Protein AF-A0A535I9U9-F1 (afdb_monomer_lite)

Structure (mmCIF, N/CA/C/O backbone):
data_AF-A0A535I9U9-F1
#
_entry.id   AF-A0A535I9U9-F1
#
loop_
_atom_site.group_PDB
_atom_site.id
_atom_site.type_symbol
_atom_site.label_atom_id
_atom_site.label_alt_id
_atom_site.label_comp_id
_atom_site.label_asym_id
_atom_site.label_entity_id
_atom_site.label_seq_id
_atom_site.pdbx_PDB_ins_code
_atom_site.Cartn_x
_atom_site.Cartn_y
_atom_site.Cartn_z
_atom_site.occupancy
_atom_site.B_iso_or_equiv
_atom_site.auth_seq_id
_atom_site.auth_comp_id
_atom_site.auth_asym_id
_atom_site.auth_atom_id
_atom_site.pdbx_PDB_model_num
ATOM 1 N N . MET A 1 1 ? 25.410 53.234 -1.508 1.00 37.56 1 MET A N 1
ATOM 2 C CA . MET A 1 1 ? 26.407 53.702 -0.527 1.00 37.56 1 MET A CA 1
ATOM 3 C C . MET A 1 1 ? 27.395 52.570 -0.291 1.00 37.56 1 MET A C 1
ATOM 5 O O . MET A 1 1 ? 27.003 51.613 0.348 1.00 37.56 1 MET A O 1
ATOM 9 N N . ARG A 1 2 ? 28.617 52.726 -0.838 1.00 40.81 2 ARG A N 1
ATOM 10 C CA . ARG A 1 2 ? 29.873 51.985 -0.564 1.00 40.81 2 ARG A CA 1
ATOM 11 C C . ARG A 1 2 ? 29.897 50.472 -0.873 1.00 40.81 2 ARG A C 1
ATOM 13 O O . ARG A 1 2 ? 28.958 49.775 -0.552 1.00 40.81 2 ARG A O 1
ATOM 20 N N . LEU A 1 3 ? 30.957 49.851 -1.380 1.00 39.25 3 LEU A N 1
ATOM 21 C CA . LEU A 1 3 ? 32.179 50.213 -2.112 1.00 39.25 3 LEU A CA 1
ATOM 22 C C . LEU A 1 3 ? 32.904 48.851 -2.291 1.00 39.25 3 LEU A C 1
ATOM 24 O O . LEU A 1 3 ? 33.039 48.147 -1.301 1.00 39.25 3 LEU A O 1
ATOM 28 N N . ILE A 1 4 ? 33.352 48.516 -3.508 1.00 51.81 4 ILE A N 1
ATOM 29 C CA . ILE A 1 4 ? 34.626 47.826 -3.836 1.00 51.81 4 ILE A CA 1
ATOM 30 C C . ILE A 1 4 ? 34.965 46.488 -3.132 1.00 51.81 4 ILE A C 1
ATOM 32 O O . ILE A 1 4 ? 35.222 46.454 -1.937 1.00 51.81 4 ILE A O 1
ATOM 36 N N . SER A 1 5 ? 35.177 45.425 -3.923 1.00 46.06 5 SER A N 1
ATOM 37 C CA . SER A 1 5 ? 36.524 44.824 -4.042 1.00 46.06 5 SER A CA 1
ATOM 38 C C . SER A 1 5 ? 36.605 43.764 -5.144 1.00 46.06 5 SER A C 1
ATOM 40 O O . SER A 1 5 ? 36.076 42.663 -5.016 1.00 46.06 5 SER A O 1
ATOM 42 N N . LEU A 1 6 ? 37.316 44.114 -6.222 1.00 52.06 6 LEU A N 1
ATOM 43 C CA . LEU A 1 6 ? 38.012 43.164 -7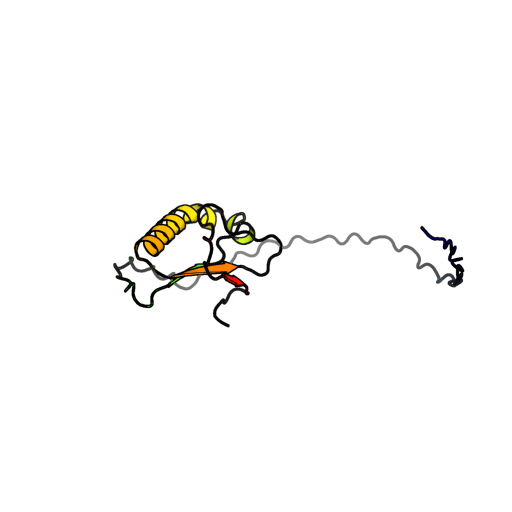.086 1.00 52.06 6 LEU A CA 1
ATOM 44 C C . LEU A 1 6 ? 39.109 42.485 -6.259 1.00 52.06 6 LEU A C 1
ATOM 46 O O . LEU A 1 6 ? 39.961 43.185 -5.721 1.00 52.06 6 LEU A O 1
ATOM 50 N N . LEU A 1 7 ? 39.185 41.157 -6.278 1.00 47.91 7 LEU A N 1
ATOM 51 C CA . LEU A 1 7 ? 40.469 40.472 -6.155 1.00 47.91 7 LEU A CA 1
ATOM 52 C C . LEU A 1 7 ? 40.501 39.276 -7.105 1.00 47.91 7 LEU A C 1
ATOM 54 O O . LEU A 1 7 ? 39.813 38.275 -6.925 1.00 47.91 7 LEU A O 1
ATOM 58 N N . ALA A 1 8 ? 41.309 39.442 -8.148 1.00 49.66 8 ALA A N 1
ATOM 59 C CA . ALA A 1 8 ? 41.733 38.402 -9.061 1.00 49.66 8 ALA A CA 1
ATOM 60 C C . ALA A 1 8 ? 42.596 37.387 -8.297 1.00 49.66 8 ALA A C 1
ATOM 62 O O . ALA A 1 8 ? 43.654 37.736 -7.776 1.00 49.66 8 ALA A O 1
ATOM 63 N N . ALA A 1 9 ? 42.145 36.136 -8.231 1.00 49.19 9 ALA A N 1
ATOM 64 C CA . ALA A 1 9 ? 42.945 35.036 -7.712 1.00 49.19 9 ALA A CA 1
ATOM 65 C C . ALA A 1 9 ? 43.671 34.358 -8.881 1.00 49.19 9 ALA A C 1
ATOM 67 O O . ALA A 1 9 ? 43.090 33.624 -9.678 1.00 49.19 9 ALA A O 1
ATOM 68 N N . LEU A 1 10 ? 44.956 34.680 -8.976 1.00 48.97 10 LEU A N 1
ATOM 69 C CA . LEU A 1 10 ? 45.965 34.089 -9.841 1.00 48.97 10 LEU A CA 1
ATOM 70 C C . LEU A 1 10 ? 46.130 32.598 -9.481 1.00 48.97 10 LEU A C 1
ATOM 72 O O . LEU A 1 10 ? 46.646 32.273 -8.413 1.00 48.97 10 LEU A O 1
ATOM 76 N N . VAL A 1 11 ? 45.678 31.685 -10.343 1.00 46.94 11 VAL A N 1
ATOM 77 C CA . VAL A 1 11 ? 45.875 30.237 -10.157 1.00 46.94 11 VAL A CA 1
ATOM 78 C C . VAL A 1 11 ? 47.243 29.850 -10.721 1.00 46.94 11 VAL A C 1
ATOM 80 O O . VAL A 1 11 ? 47.457 29.884 -11.931 1.00 46.94 11 VAL A O 1
ATOM 83 N N . LEU A 1 12 ? 48.175 29.491 -9.832 1.00 44.53 12 LEU A N 1
ATOM 84 C CA . LEU A 1 12 ? 49.436 28.841 -10.190 1.00 44.53 12 LEU A CA 1
ATOM 85 C C . LEU A 1 12 ? 49.152 27.413 -10.680 1.00 44.53 12 LEU A C 1
ATOM 87 O O . LEU A 1 12 ? 48.711 26.552 -9.922 1.00 44.53 12 LEU A O 1
ATOM 91 N N . ILE A 1 13 ? 49.450 27.165 -11.950 1.00 46.28 13 ILE A N 1
ATOM 92 C CA . ILE A 1 13 ? 49.515 25.834 -12.557 1.00 46.28 13 ILE A CA 1
ATOM 93 C C . ILE A 1 13 ? 50.834 25.169 -12.144 1.00 46.28 13 ILE A C 1
ATOM 95 O O . ILE A 1 13 ? 51.907 25.552 -12.604 1.00 46.28 13 ILE A O 1
ATOM 99 N N . ALA A 1 14 ? 50.748 24.182 -11.251 1.00 50.22 14 ALA A N 1
ATOM 100 C CA . ALA A 1 14 ? 51.850 23.294 -10.903 1.00 50.22 14 ALA A CA 1
ATOM 101 C C . ALA A 1 14 ? 51.913 22.141 -11.918 1.00 50.22 14 ALA A C 1
ATOM 103 O O . ALA A 1 14 ? 51.086 21.229 -11.906 1.00 50.22 14 ALA A O 1
ATOM 104 N N . SER A 1 15 ? 52.888 22.200 -12.821 1.00 41.81 15 SER A N 1
ATOM 105 C CA . SER A 1 15 ? 53.163 21.164 -13.817 1.00 41.81 15 SER A CA 1
ATOM 106 C C . SER A 1 15 ? 53.911 19.995 -13.168 1.00 41.81 15 SER A C 1
ATOM 108 O O . SER A 1 15 ? 55.128 20.049 -13.004 1.00 41.81 15 SER A O 1
ATOM 110 N N . CYS A 1 16 ? 53.212 18.920 -12.802 1.00 38.88 16 CYS A N 1
ATOM 111 C CA . CYS A 1 16 ? 53.856 17.646 -12.479 1.00 38.88 16 CYS A CA 1
ATOM 112 C C . CYS A 1 16 ? 54.209 16.920 -13.783 1.00 38.88 16 CYS A C 1
ATOM 114 O O . CYS A 1 16 ? 53.339 16.390 -14.473 1.00 38.88 16 CYS A O 1
ATOM 116 N N . THR A 1 17 ? 55.493 16.896 -14.128 1.00 46.59 17 THR A N 1
ATOM 117 C CA . THR A 1 17 ? 56.034 16.060 -15.202 1.00 46.59 17 THR A CA 1
ATOM 118 C C . THR A 1 17 ? 55.991 14.596 -14.775 1.00 46.59 17 THR A C 1
ATOM 120 O O . THR A 1 17 ? 56.816 14.156 -13.975 1.00 46.59 17 THR A O 1
ATOM 123 N N . ALA A 1 18 ? 55.018 13.850 -15.294 1.00 50.94 18 ALA A N 1
ATOM 124 C CA . ALA A 1 18 ? 54.969 12.400 -15.185 1.00 50.94 18 ALA A CA 1
ATOM 125 C C . ALA A 1 18 ? 55.883 11.759 -16.243 1.00 50.94 18 ALA A C 1
ATOM 127 O O . ALA A 1 18 ? 55.790 12.042 -17.437 1.00 50.94 18 ALA A O 1
ATOM 128 N N . THR A 1 19 ? 56.777 10.901 -15.771 1.00 62.34 19 THR A N 1
ATOM 129 C CA . THR A 1 19 ? 57.684 10.038 -16.531 1.00 62.34 19 THR A CA 1
ATOM 130 C C . THR A 1 19 ? 56.895 9.082 -17.442 1.00 62.34 19 THR A C 1
ATOM 132 O O . THR A 1 19 ? 55.923 8.487 -16.971 1.00 62.34 19 THR A O 1
ATOM 135 N N . PRO A 1 20 ? 57.280 8.864 -18.714 1.00 51.56 20 PRO A N 1
ATOM 136 C CA . PRO A 1 20 ? 56.608 7.883 -19.560 1.00 51.56 20 PRO A CA 1
ATOM 137 C C . PRO A 1 20 ? 56.956 6.455 -19.113 1.00 51.56 20 PRO A C 1
ATOM 139 O O . PRO A 1 20 ? 58.099 6.012 -19.218 1.00 51.56 20 PRO A O 1
ATOM 142 N N . ALA A 1 21 ? 55.955 5.735 -18.606 1.00 46.56 21 ALA A N 1
ATOM 143 C CA . ALA A 1 21 ? 56.019 4.295 -18.389 1.00 46.56 21 ALA A CA 1
ATOM 144 C C . ALA A 1 21 ? 55.947 3.555 -19.736 1.00 46.56 21 ALA A C 1
ATOM 146 O O . ALA A 1 21 ? 55.184 3.922 -20.631 1.00 46.56 21 ALA A O 1
ATOM 147 N N . ALA A 1 22 ? 56.771 2.517 -19.867 1.00 49.34 22 ALA A N 1
ATOM 148 C CA . ALA A 1 22 ? 56.898 1.677 -21.049 1.00 49.34 22 ALA A CA 1
ATOM 149 C C . ALA A 1 22 ? 55.547 1.106 -21.521 1.00 49.34 22 ALA A C 1
ATOM 151 O O . ALA A 1 22 ? 54.768 0.573 -20.732 1.00 49.34 22 ALA A O 1
ATOM 152 N N . SER A 1 23 ? 55.293 1.198 -22.828 1.00 47.28 23 SER A N 1
ATOM 153 C CA . SER A 1 23 ? 54.133 0.588 -23.483 1.00 47.28 23 SER A CA 1
ATOM 154 C C . SER A 1 23 ? 54.289 -0.937 -23.554 1.00 47.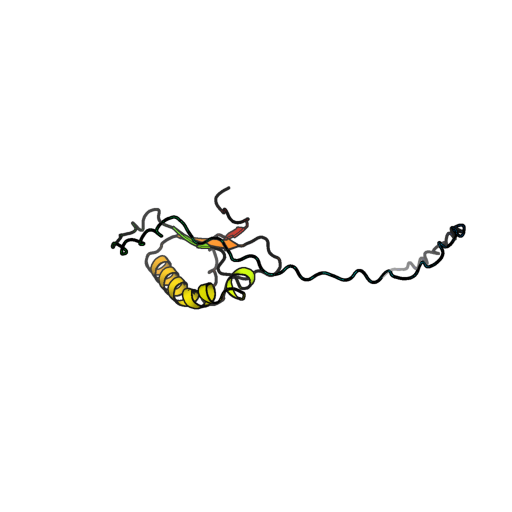28 23 SER A C 1
ATOM 156 O O . SER A 1 23 ? 55.294 -1.404 -24.094 1.00 47.28 23 SER A O 1
ATOM 158 N N . PRO A 1 24 ? 53.320 -1.740 -23.081 1.00 51.78 24 PRO A N 1
ATOM 159 C CA . PRO A 1 24 ? 53.270 -3.149 -23.430 1.00 51.78 24 PRO A CA 1
ATOM 160 C C . PRO A 1 24 ? 52.771 -3.318 -24.873 1.00 51.78 24 PRO A C 1
ATOM 162 O O . PRO A 1 24 ? 51.803 -2.697 -25.309 1.00 51.78 24 PRO A O 1
ATOM 165 N N . SER A 1 25 ? 53.480 -4.173 -25.604 1.00 59.31 25 SER A N 1
ATOM 166 C CA . SER A 1 25 ? 53.209 -4.594 -26.978 1.00 59.31 25 SER A CA 1
ATOM 167 C C . SER A 1 25 ? 51.792 -5.185 -27.126 1.00 59.31 25 SER A C 1
ATOM 169 O O . SER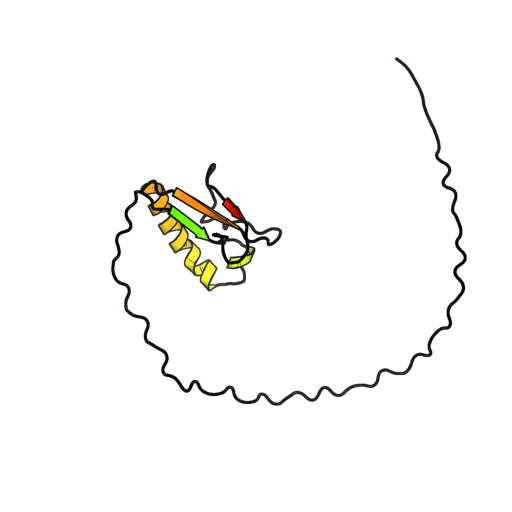 A 1 25 ? 51.394 -5.991 -26.278 1.00 59.31 25 SER A O 1
ATOM 171 N N . PRO A 1 26 ? 51.016 -4.846 -28.174 1.00 51.91 26 PRO A N 1
ATOM 172 C CA . PRO A 1 26 ? 49.694 -5.424 -28.384 1.00 51.91 26 PRO A CA 1
ATOM 173 C C . PRO A 1 26 ? 49.829 -6.877 -28.860 1.00 51.91 26 PRO A C 1
ATOM 175 O O . PRO A 1 26 ? 50.124 -7.148 -30.022 1.00 51.91 26 PRO A O 1
ATOM 178 N N . SER A 1 27 ? 49.606 -7.830 -27.952 1.00 56.59 27 SER A N 1
ATOM 179 C CA . SER A 1 27 ? 49.342 -9.221 -28.332 1.00 56.59 27 SER A CA 1
ATOM 180 C C . SER A 1 27 ? 47.929 -9.325 -28.904 1.00 56.59 27 SER A C 1
ATOM 182 O O . SER A 1 27 ? 46.975 -8.808 -28.325 1.00 56.59 27 SER A O 1
ATOM 184 N N . ALA A 1 28 ? 47.816 -9.969 -30.064 1.00 63.75 28 ALA A N 1
ATOM 185 C CA . ALA A 1 28 ? 46.570 -10.178 -30.792 1.00 63.75 28 ALA A CA 1
ATOM 186 C C . ALA A 1 28 ? 45.480 -10.832 -29.914 1.00 63.75 28 ALA A C 1
ATOM 188 O O . ALA A 1 28 ? 45.800 -11.683 -29.078 1.00 63.75 28 ALA A O 1
ATOM 189 N N . PRO A 1 29 ? 44.191 -10.498 -30.105 1.00 52.97 29 PRO A N 1
ATOM 190 C CA . PRO A 1 29 ? 43.113 -11.169 -29.395 1.00 52.97 29 PRO A CA 1
ATOM 191 C C . PRO A 1 29 ? 43.010 -12.623 -29.869 1.00 52.97 29 PRO A C 1
ATOM 193 O O . PRO A 1 29 ? 42.628 -12.906 -31.006 1.00 52.97 29 PRO A O 1
ATOM 196 N N . ALA A 1 30 ? 43.341 -13.562 -28.983 1.00 57.62 30 ALA A N 1
ATOM 197 C CA . ALA A 1 30 ? 42.981 -14.958 -29.161 1.00 57.62 30 ALA A CA 1
ATOM 198 C C . ALA A 1 30 ? 41.448 -15.059 -29.153 1.00 57.62 30 ALA A C 1
ATOM 200 O O . ALA A 1 30 ? 40.792 -14.756 -28.157 1.00 57.62 30 ALA A O 1
ATOM 201 N N . THR A 1 31 ? 40.874 -15.460 -30.286 1.00 50.97 31 THR A N 1
ATOM 202 C CA . THR A 1 31 ? 39.448 -15.776 -30.393 1.00 50.97 31 THR A CA 1
ATOM 203 C C . THR A 1 31 ? 39.198 -17.053 -29.598 1.00 50.97 31 THR A C 1
ATOM 205 O O . THR A 1 31 ? 39.493 -18.151 -30.062 1.00 50.97 31 THR A O 1
ATOM 208 N N . VAL A 1 32 ? 38.698 -16.915 -28.372 1.00 55.12 32 VAL A N 1
ATOM 209 C CA . VAL A 1 32 ? 38.230 -18.055 -27.583 1.00 55.12 32 VAL A CA 1
ATOM 210 C C . VAL A 1 32 ? 36.877 -18.472 -28.149 1.00 55.12 32 VAL A C 1
ATOM 212 O O . VAL A 1 32 ? 35.894 -17.741 -28.041 1.00 55.12 32 VAL A O 1
ATOM 215 N N . ALA A 1 33 ? 36.832 -19.643 -28.780 1.00 59.31 33 ALA A N 1
ATOM 216 C CA . ALA A 1 33 ? 35.587 -20.277 -29.183 1.00 59.31 33 ALA A CA 1
ATOM 217 C C . ALA A 1 33 ? 34.771 -20.612 -27.925 1.00 59.31 33 ALA A C 1
ATOM 219 O O . ALA A 1 33 ? 35.116 -21.513 -27.159 1.00 59.31 33 ALA A O 1
ATOM 220 N N . ILE A 1 34 ? 33.690 -19.866 -27.697 1.00 57.31 34 ILE A N 1
ATOM 221 C CA . ILE A 1 34 ? 32.711 -20.171 -26.655 1.00 57.31 34 ILE A CA 1
ATOM 222 C C . ILE A 1 34 ? 31.958 -21.417 -27.123 1.00 57.31 34 ILE A C 1
ATOM 224 O O . ILE A 1 34 ? 31.101 -21.350 -28.000 1.00 57.31 34 ILE A O 1
ATOM 228 N N . SER A 1 35 ? 32.311 -22.571 -26.559 1.00 62.66 35 SER A N 1
ATOM 229 C CA . SER A 1 35 ? 31.517 -23.788 -26.712 1.00 62.66 35 SER A CA 1
ATOM 230 C C . SER A 1 35 ? 30.190 -23.559 -25.997 1.00 62.66 35 SER A C 1
ATOM 232 O O . SER A 1 35 ? 30.161 -23.424 -24.776 1.00 62.66 35 SER A O 1
ATOM 234 N N . THR A 1 36 ? 29.095 -23.454 -26.748 1.00 56.44 36 THR A N 1
ATOM 235 C CA . THR A 1 36 ? 27.745 -23.384 -26.182 1.00 56.44 36 THR A CA 1
ATOM 236 C C . THR A 1 36 ? 27.472 -24.682 -25.419 1.00 56.44 36 THR A C 1
ATOM 238 O O . THR A 1 36 ? 27.448 -25.738 -26.058 1.00 56.44 36 THR A O 1
ATOM 241 N N . PRO A 1 37 ? 27.286 -24.659 -24.086 1.00 68.00 37 PRO A N 1
ATOM 242 C CA . PRO A 1 37 ? 26.913 -25.861 -23.361 1.00 68.00 37 PRO A CA 1
ATOM 243 C C . PRO A 1 37 ? 25.521 -26.298 -23.821 1.00 68.00 37 PRO A C 1
ATOM 245 O O . PRO A 1 37 ? 24.569 -25.516 -23.809 1.00 68.00 37 PRO A O 1
ATOM 248 N N . THR A 1 38 ? 25.411 -27.554 -24.239 1.00 68.00 38 THR A N 1
ATOM 249 C CA . THR A 1 38 ? 24.135 -28.220 -24.498 1.00 68.00 38 THR A CA 1
ATOM 250 C C . THR A 1 38 ? 23.271 -28.121 -23.233 1.00 68.00 38 THR A C 1
ATOM 252 O O . THR A 1 38 ? 23.768 -28.462 -22.154 1.00 68.00 38 THR A O 1
ATOM 255 N N . PRO A 1 39 ? 22.011 -27.652 -23.303 1.00 67.88 39 PRO A N 1
ATOM 256 C CA . PRO A 1 39 ? 21.161 -27.560 -22.123 1.00 67.88 39 PRO A CA 1
ATOM 257 C C . PRO A 1 39 ? 20.932 -28.962 -21.548 1.00 67.88 39 PRO A C 1
ATOM 259 O O . PRO A 1 39 ? 20.308 -29.814 -22.179 1.00 67.88 39 PRO A O 1
ATOM 262 N N . SER A 1 40 ? 21.471 -29.204 -20.351 1.00 77.56 40 SER A N 1
ATOM 263 C CA . SER A 1 40 ? 21.179 -30.408 -19.575 1.00 77.56 40 SER A CA 1
ATOM 264 C C . SER A 1 40 ? 19.705 -30.364 -19.149 1.00 77.56 40 SER A C 1
ATOM 266 O O . SER A 1 40 ? 19.270 -29.326 -18.637 1.00 77.56 40 SER A O 1
ATOM 268 N N . PRO A 1 41 ? 18.913 -31.429 -19.372 1.00 75.00 41 PRO A N 1
ATOM 269 C CA . PRO A 1 41 ? 17.509 -31.444 -18.990 1.00 75.00 41 PRO A CA 1
ATOM 270 C C . PRO A 1 41 ? 17.373 -31.222 -17.482 1.00 75.00 41 PRO A C 1
ATOM 272 O O . PRO A 1 41 ? 18.049 -31.863 -16.676 1.00 75.00 41 PRO A O 1
ATOM 275 N N . ALA A 1 42 ? 16.498 -30.288 -17.104 1.00 76.25 42 ALA A N 1
ATOM 276 C CA . ALA A 1 42 ? 16.203 -30.019 -15.706 1.00 76.25 42 ALA A CA 1
ATOM 277 C C . ALA A 1 42 ? 15.678 -31.302 -15.027 1.00 76.25 42 ALA A C 1
ATOM 279 O O . ALA A 1 42 ? 14.845 -32.001 -15.615 1.00 76.25 42 ALA A O 1
ATOM 280 N N . PRO A 1 43 ? 16.144 -31.635 -13.809 1.00 77.00 43 PRO A N 1
ATOM 281 C CA . PRO A 1 43 ? 15.641 -32.791 -13.081 1.00 77.00 43 PRO A CA 1
ATOM 282 C C . PRO A 1 43 ? 14.132 -32.647 -12.848 1.00 77.00 43 PRO A C 1
ATOM 284 O O . PRO A 1 43 ? 13.653 -31.591 -12.435 1.00 77.00 43 PRO A O 1
ATOM 287 N N . SER A 1 44 ? 13.382 -33.718 -13.118 1.00 76.12 44 SER A N 1
ATOM 288 C CA . SER A 1 44 ? 11.955 -33.780 -12.785 1.00 76.12 44 SER A CA 1
ATOM 289 C C . SER A 1 44 ? 11.755 -33.711 -11.273 1.00 76.12 44 SER A C 1
ATOM 291 O O . SER A 1 44 ? 12.524 -34.290 -10.508 1.00 76.12 44 SER A O 1
ATOM 293 N N . ALA A 1 45 ? 10.706 -33.010 -10.839 1.00 77.00 45 ALA A N 1
ATOM 294 C CA . ALA A 1 45 ? 10.337 -32.935 -9.433 1.00 77.00 45 ALA A CA 1
ATOM 295 C C . ALA A 1 45 ? 9.938 -34.328 -8.909 1.00 77.00 45 ALA A C 1
ATOM 297 O O . ALA A 1 45 ? 8.973 -34.921 -9.382 1.00 77.00 45 ALA A O 1
ATOM 298 N N . THR A 1 46 ? 10.674 -34.841 -7.920 1.00 81.06 46 THR A N 1
ATOM 299 C CA . THR A 1 46 ? 10.445 -36.166 -7.304 1.00 81.06 46 THR A CA 1
ATOM 300 C C . THR A 1 46 ? 9.372 -36.146 -6.203 1.00 81.06 46 THR A C 1
ATOM 302 O O . THR A 1 46 ? 8.979 -37.196 -5.706 1.00 81.06 46 THR A O 1
ATOM 305 N N . SER A 1 47 ? 8.881 -34.967 -5.804 1.00 82.50 47 SER A N 1
ATOM 306 C CA . SER A 1 47 ? 7.898 -34.813 -4.722 1.00 82.50 47 SER A CA 1
ATOM 307 C C . SER A 1 47 ? 6.575 -34.255 -5.258 1.00 82.50 47 SER A C 1
ATOM 309 O O . SER A 1 47 ? 6.612 -33.312 -6.056 1.00 82.50 47 SER A O 1
ATOM 311 N N . PRO A 1 48 ? 5.408 -34.794 -4.849 1.00 86.31 48 PRO A N 1
ATOM 312 C CA . PRO A 1 48 ? 4.122 -34.249 -5.265 1.00 86.31 48 PRO A CA 1
ATOM 313 C C . PRO A 1 48 ? 3.966 -32.808 -4.763 1.00 86.31 48 PRO A C 1
ATOM 315 O O . PRO A 1 48 ? 4.238 -32.511 -3.600 1.00 86.31 48 PRO A O 1
ATOM 318 N N . ILE A 1 49 ? 3.510 -31.910 -5.640 1.00 87.06 49 ILE A N 1
ATOM 319 C CA . ILE A 1 49 ? 3.195 -30.526 -5.268 1.00 87.06 49 ILE A CA 1
ATOM 320 C C . ILE A 1 49 ? 1.938 -30.553 -4.384 1.00 87.06 49 ILE A C 1
ATOM 322 O O . ILE A 1 49 ? 0.895 -31.029 -4.842 1.00 87.06 49 ILE A O 1
ATOM 326 N N . PRO A 1 50 ? 1.993 -30.056 -3.136 1.00 87.88 50 PRO A N 1
ATOM 327 C CA . PRO A 1 50 ? 0.818 -29.997 -2.277 1.00 87.88 50 PRO A CA 1
ATOM 328 C C . PRO A 1 50 ? -0.277 -29.122 -2.896 1.00 87.88 50 PRO A C 1
ATOM 330 O O . PRO A 1 50 ? -0.001 -28.068 -3.469 1.00 87.88 50 PRO A O 1
ATOM 333 N N . THR A 1 51 ? -1.536 -29.537 -2.757 1.00 92.69 51 THR A N 1
ATOM 334 C CA . THR A 1 51 ? -2.674 -28.711 -3.183 1.00 92.69 51 THR A CA 1
ATOM 335 C C . THR A 1 51 ? -2.892 -27.580 -2.180 1.00 92.69 51 THR A C 1
ATOM 337 O O . THR A 1 51 ? -2.933 -27.822 -0.974 1.00 92.69 51 THR A O 1
ATOM 340 N N . ILE A 1 52 ? -3.045 -26.346 -2.669 1.00 91.50 52 ILE A N 1
ATOM 341 C CA . ILE A 1 52 ? -3.392 -25.196 -1.825 1.00 91.50 52 ILE A CA 1
ATOM 342 C C . ILE A 1 52 ? -4.844 -25.372 -1.345 1.00 91.50 52 ILE A C 1
ATOM 344 O O . ILE A 1 52 ? -5.729 -25.529 -2.190 1.00 91.50 52 ILE A O 1
ATOM 348 N N . PRO A 1 53 ? -5.119 -25.349 -0.027 1.00 93.00 53 PRO A N 1
ATOM 349 C CA . PRO A 1 53 ? -6.482 -25.437 0.488 1.00 93.00 53 PRO A CA 1
ATOM 350 C C . PRO A 1 53 ? -7.374 -24.304 -0.029 1.00 93.00 53 PRO A C 1
ATOM 352 O O . PRO A 1 53 ? -6.906 -23.195 -0.296 1.00 93.00 53 PRO A O 1
ATOM 355 N N . ALA A 1 54 ? -8.679 -24.562 -0.124 1.00 94.62 54 ALA A N 1
ATOM 356 C CA . ALA A 1 54 ? -9.641 -23.515 -0.445 1.00 94.62 54 ALA A CA 1
ATOM 357 C C . ALA A 1 54 ? -9.621 -22.409 0.635 1.00 94.62 54 ALA A C 1
ATOM 359 O O . ALA A 1 54 ? -9.507 -22.727 1.823 1.00 94.62 54 ALA A O 1
ATOM 360 N N . PRO A 1 55 ? -9.752 -21.121 0.261 1.00 91.50 55 PRO A N 1
ATOM 361 C CA . PRO A 1 55 ? -9.855 -20.037 1.232 1.00 91.50 55 PRO A CA 1
ATOM 362 C C . PRO A 1 55 ? -11.062 -20.227 2.156 1.00 91.50 55 PRO A C 1
ATOM 364 O O . PRO A 1 55 ? -12.161 -20.528 1.693 1.00 91.50 55 PRO A O 1
ATOM 367 N N . VAL A 1 56 ? -10.867 -19.989 3.451 1.00 94.75 56 VAL A N 1
ATOM 368 C CA . VAL A 1 56 ? -11.951 -19.909 4.439 1.00 94.75 56 VAL A CA 1
ATOM 369 C C . VAL A 1 56 ? -12.265 -18.450 4.746 1.00 94.75 56 VAL A C 1
ATOM 371 O O . VAL A 1 56 ? -11.385 -17.590 4.691 1.00 94.75 56 VAL A O 1
ATOM 374 N N . ALA A 1 57 ? -13.525 -18.158 5.058 1.00 93.38 57 ALA A N 1
ATOM 375 C CA . ALA A 1 57 ? -13.911 -16.822 5.489 1.00 93.38 57 ALA A CA 1
ATOM 376 C C . ALA A 1 57 ? -13.282 -16.511 6.857 1.00 93.38 57 ALA A C 1
ATOM 378 O O . ALA A 1 57 ? -13.354 -17.325 7.776 1.00 93.38 57 ALA A O 1
ATOM 379 N N . VAL A 1 58 ? -12.679 -15.328 6.981 1.00 92.19 58 VAL A N 1
ATOM 380 C CA . VAL A 1 58 ? -12.088 -14.821 8.225 1.00 92.19 58 VAL A CA 1
ATOM 381 C C . VAL A 1 58 ? -12.586 -13.402 8.452 1.00 92.19 58 VAL A C 1
ATOM 383 O O . VAL A 1 58 ? -12.633 -12.597 7.520 1.00 92.19 58 VAL A O 1
ATOM 386 N N . GLU A 1 59 ? -12.938 -13.100 9.697 1.00 92.62 59 GLU A N 1
ATOM 387 C CA . GLU A 1 59 ? -13.288 -11.755 10.135 1.00 92.62 59 GLU A CA 1
ATOM 388 C C . GLU A 1 59 ? -12.083 -11.099 10.814 1.00 92.62 59 GLU A C 1
ATOM 390 O O . GLU A 1 59 ? -11.417 -11.706 11.653 1.00 92.62 59 GLU A O 1
ATOM 395 N N . VAL A 1 60 ? -11.781 -9.857 10.431 1.00 92.12 60 VAL A N 1
ATOM 396 C CA . VAL A 1 60 ? -10.677 -9.084 11.008 1.00 92.12 60 VAL A CA 1
ATOM 397 C C . VAL A 1 60 ? -11.265 -8.066 11.987 1.00 92.12 60 VAL A C 1
ATOM 399 O O . VAL A 1 60 ? -11.996 -7.176 11.545 1.00 92.12 60 VAL A O 1
ATOM 402 N N . PRO A 1 61 ? -10.962 -8.146 13.298 1.00 93.81 61 PRO A N 1
ATOM 403 C CA . PRO A 1 61 ? -11.431 -7.150 14.249 1.00 93.81 61 PRO A CA 1
ATOM 404 C C . PRO A 1 61 ? -10.779 -5.803 13.939 1.00 93.81 61 PRO A C 1
ATOM 406 O O . PRO A 1 61 ? -9.559 -5.680 13.916 1.00 93.81 61 PRO A O 1
ATOM 409 N N . VAL A 1 62 ? -11.593 -4.769 13.728 1.00 94.56 62 VAL A N 1
ATOM 410 C CA . VAL A 1 62 ? -11.104 -3.421 13.389 1.00 94.56 62 VAL A CA 1
ATOM 411 C C . VAL A 1 62 ? -10.200 -2.857 14.490 1.00 94.56 62 VAL A C 1
ATOM 413 O O . VAL A 1 62 ? -9.183 -2.223 14.211 1.00 94.56 62 VAL A O 1
ATOM 416 N N . LYS A 1 63 ? -10.549 -3.099 15.760 1.00 94.62 63 LYS A N 1
ATOM 417 C CA . LYS A 1 63 ? -9.771 -2.621 16.906 1.00 94.62 63 LYS A CA 1
ATOM 418 C C . LYS A 1 63 ? -8.415 -3.327 16.946 1.00 94.62 63 LYS A C 1
ATOM 420 O O . LYS A 1 63 ? -8.345 -4.516 17.232 1.00 94.62 63 LYS A O 1
ATOM 425 N N . GLY A 1 64 ? -7.350 -2.563 16.721 1.00 93.25 64 GLY A N 1
ATOM 426 C CA . GLY A 1 64 ? -5.978 -3.074 16.701 1.00 93.25 64 GLY A CA 1
ATOM 427 C C . GLY A 1 64 ? -5.533 -3.627 15.345 1.00 93.25 64 GLY A C 1
ATOM 428 O O . GLY A 1 64 ? -4.387 -4.049 15.227 1.00 93.25 64 GLY A O 1
ATOM 429 N N . ALA A 1 65 ? -6.390 -3.594 14.320 1.00 96.50 65 ALA A N 1
ATOM 430 C CA . ALA A 1 65 ? -5.978 -3.902 12.959 1.00 96.50 65 ALA A CA 1
ATOM 431 C C . ALA A 1 65 ? -5.263 -2.714 12.304 1.00 96.50 65 ALA A C 1
ATOM 433 O O . ALA A 1 65 ? -5.553 -1.545 12.576 1.00 96.50 65 ALA A O 1
ATOM 434 N N . ALA A 1 66 ? -4.368 -3.037 11.375 1.00 97.38 66 ALA A N 1
ATOM 435 C CA . ALA A 1 66 ? -3.775 -2.098 10.440 1.00 97.38 66 ALA A CA 1
ATOM 436 C C . ALA A 1 66 ? -3.697 -2.744 9.053 1.00 97.38 66 ALA A C 1
ATOM 438 O O . ALA A 1 66 ? -3.526 -3.958 8.929 1.00 97.38 66 ALA A O 1
ATOM 439 N N . LEU A 1 67 ? -3.807 -1.924 8.013 1.00 98.19 67 LEU A N 1
ATOM 440 C CA . LEU A 1 67 ? -3.528 -2.311 6.640 1.00 98.19 67 LEU A CA 1
ATOM 441 C C . LEU A 1 67 ? -2.158 -1.766 6.240 1.00 98.19 67 LEU A C 1
ATOM 443 O O . LEU A 1 67 ? -1.966 -0.554 6.192 1.00 98.19 67 LEU A O 1
ATOM 447 N N . LEU A 1 68 ? -1.234 -2.662 5.899 1.00 98.25 68 LEU A N 1
ATOM 448 C CA . LEU A 1 68 ? 0.047 -2.306 5.298 1.00 98.25 68 LEU A CA 1
ATOM 449 C C . LEU A 1 68 ? -0.055 -2.371 3.769 1.00 98.25 68 LEU A C 1
ATOM 451 O O . LEU A 1 68 ? -0.251 -3.447 3.200 1.00 98.25 68 LEU A O 1
ATOM 455 N N . ILE A 1 69 ? 0.121 -1.236 3.097 1.00 98.25 69 ILE A N 1
ATOM 456 C CA . ILE A 1 69 ? 0.337 -1.175 1.649 1.00 98.25 69 ILE A CA 1
ATOM 457 C C . ILE A 1 69 ? 1.828 -1.397 1.391 1.00 98.25 69 ILE A C 1
ATOM 459 O O . ILE A 1 69 ? 2.632 -0.464 1.400 1.00 98.25 69 ILE A O 1
ATOM 463 N N . LEU A 1 70 ? 2.185 -2.669 1.219 1.00 97.25 70 LEU A N 1
ATOM 464 C CA . LEU A 1 70 ? 3.568 -3.118 1.112 1.00 97.25 70 LEU A CA 1
ATOM 465 C C . LEU A 1 70 ? 4.096 -2.962 -0.315 1.00 97.25 70 LEU A C 1
ATOM 467 O O . LEU A 1 70 ? 3.724 -3.727 -1.202 1.00 97.25 70 LEU A O 1
ATOM 471 N N . ASP A 1 71 ? 4.987 -1.993 -0.510 1.00 95.94 71 ASP A N 1
ATOM 472 C CA . ASP A 1 71 ? 5.819 -1.841 -1.707 1.00 95.94 71 ASP A CA 1
ATOM 473 C C . ASP A 1 71 ? 5.025 -1.855 -3.035 1.00 95.94 71 ASP A C 1
ATOM 475 O O . ASP A 1 71 ? 5.515 -2.294 -4.075 1.00 95.94 71 ASP A O 1
ATOM 479 N N . ILE A 1 72 ? 3.795 -1.325 -3.024 1.00 97.69 72 ILE A N 1
ATOM 480 C CA . ILE A 1 72 ? 2.971 -1.141 -4.230 1.00 97.69 72 ILE A CA 1
ATOM 481 C C . ILE A 1 72 ? 3.434 0.120 -4.965 1.00 97.69 72 ILE A C 1
ATOM 483 O O . ILE A 1 72 ? 2.758 1.150 -4.999 1.00 97.69 72 ILE A O 1
ATOM 487 N N . THR A 1 73 ? 4.642 0.049 -5.517 1.00 96.94 73 THR A N 1
ATOM 488 C CA . THR A 1 73 ? 5.317 1.153 -6.205 1.00 96.94 73 THR A CA 1
ATOM 489 C C . THR A 1 73 ? 5.548 0.837 -7.678 1.00 96.94 73 THR A C 1
ATOM 491 O O . THR A 1 73 ? 5.477 -0.319 -8.096 1.00 96.94 73 THR A O 1
ATOM 494 N N . ASN A 1 74 ? 5.833 1.860 -8.484 1.00 96.25 74 ASN A N 1
ATOM 495 C CA . ASN A 1 74 ? 6.249 1.702 -9.884 1.00 96.25 74 ASN A CA 1
ATOM 496 C C . ASN A 1 74 ? 7.458 0.753 -10.025 1.00 96.25 74 ASN A C 1
ATOM 498 O O . ASN A 1 74 ? 7.410 -0.213 -10.780 1.00 96.25 74 ASN A O 1
ATOM 502 N N . ALA A 1 75 ? 8.494 0.943 -9.205 1.00 94.69 75 ALA A N 1
ATOM 503 C CA . ALA A 1 75 ? 9.716 0.143 -9.231 1.00 94.69 75 ALA A CA 1
ATOM 504 C C . ALA A 1 75 ? 9.461 -1.356 -8.990 1.00 94.69 75 ALA A C 1
ATOM 506 O O . ALA A 1 75 ? 10.177 -2.202 -9.525 1.00 94.69 75 ALA A O 1
ATOM 507 N N . VAL A 1 76 ? 8.442 -1.697 -8.193 1.00 94.50 76 VAL A N 1
ATOM 508 C CA . VAL A 1 76 ? 8.077 -3.092 -7.912 1.00 94.50 76 VAL A CA 1
ATOM 509 C C . VAL A 1 76 ? 7.088 -3.638 -8.934 1.00 94.50 76 VAL A C 1
ATOM 511 O O . VAL A 1 76 ? 7.236 -4.783 -9.365 1.00 94.50 76 VAL A O 1
ATOM 514 N N . CYS A 1 77 ? 6.082 -2.854 -9.313 1.00 96.56 77 CYS A N 1
ATOM 515 C CA . CYS A 1 77 ? 4.933 -3.361 -10.053 1.00 96.56 77 CYS A CA 1
ATOM 516 C C . CYS A 1 77 ? 5.076 -3.269 -11.566 1.00 96.56 77 CYS A C 1
ATOM 518 O O . CYS A 1 77 ? 4.617 -4.184 -12.242 1.00 96.56 77 CYS A O 1
ATOM 520 N N . ASP A 1 78 ? 5.750 -2.255 -12.104 1.00 96.00 78 ASP A N 1
ATOM 521 C CA . ASP A 1 78 ? 5.930 -2.102 -13.552 1.00 96.00 78 ASP A CA 1
ATOM 522 C C . ASP A 1 78 ? 6.597 -3.331 -14.208 1.00 96.00 78 ASP A C 1
ATOM 524 O O . ASP A 1 78 ? 6.083 -3.809 -15.221 1.00 96.00 78 ASP A O 1
ATOM 528 N N . PRO A 1 79 ? 7.656 -3.946 -13.632 1.00 96.19 79 PRO A N 1
ATOM 529 C CA . PRO A 1 79 ? 8.228 -5.171 -14.194 1.00 96.19 79 PRO A CA 1
ATOM 530 C C . PRO A 1 79 ? 7.411 -6.442 -13.885 1.00 96.19 79 PRO A C 1
ATOM 532 O O . PRO A 1 79 ? 7.812 -7.537 -14.282 1.00 96.19 79 PRO A O 1
ATOM 535 N N . ARG A 1 80 ? 6.293 -6.348 -13.146 1.00 96.94 80 ARG A N 1
ATOM 536 C CA . ARG A 1 80 ? 5.516 -7.494 -12.637 1.00 96.94 80 ARG A CA 1
ATOM 537 C C . ARG A 1 80 ? 4.040 -7.383 -13.040 1.00 96.94 80 ARG A C 1
ATOM 539 O O . ARG A 1 80 ? 3.235 -6.861 -12.264 1.00 96.94 80 ARG A O 1
ATOM 546 N N . PRO A 1 81 ? 3.629 -7.973 -14.178 1.00 97.75 81 PRO A N 1
ATOM 547 C CA . PRO A 1 81 ? 2.238 -7.927 -14.640 1.00 97.75 81 PRO A CA 1
ATOM 548 C C . PRO A 1 81 ? 1.221 -8.419 -13.599 1.00 97.75 81 PRO A C 1
ATOM 550 O O . PRO A 1 81 ? 0.127 -7.872 -13.482 1.00 97.75 81 PRO A O 1
ATOM 553 N N . SER A 1 82 ? 1.596 -9.412 -12.788 1.00 97.62 82 SER A N 1
ATOM 554 C CA . SER A 1 82 ? 0.763 -9.916 -11.691 1.00 97.62 82 SER A CA 1
ATOM 555 C C . SER A 1 82 ? 0.571 -8.908 -10.552 1.00 97.62 82 SER A C 1
ATOM 557 O O . SER A 1 82 ? -0.510 -8.888 -9.956 1.00 97.62 82 SER A O 1
ATOM 559 N N . CYS A 1 83 ? 1.561 -8.045 -10.266 1.00 97.31 83 CYS A N 1
ATOM 560 C CA . CYS A 1 83 ? 1.348 -6.932 -9.338 1.00 97.31 83 CYS A CA 1
ATOM 561 C C . CYS A 1 83 ? 0.301 -5.985 -9.923 1.00 97.31 83 CYS A C 1
ATOM 563 O O . CYS A 1 83 ? -0.712 -5.732 -9.274 1.00 97.31 83 CYS A O 1
ATOM 565 N N . VAL A 1 84 ? 0.511 -5.512 -11.158 1.00 98.12 84 VAL A N 1
ATOM 566 C CA . VAL A 1 84 ? -0.388 -4.548 -11.816 1.00 98.12 84 VAL A CA 1
ATOM 567 C C . VAL A 1 84 ? -1.828 -5.065 -11.842 1.00 98.12 84 VAL A C 1
ATOM 569 O O . VAL A 1 84 ? -2.745 -4.348 -11.446 1.00 98.12 84 VAL A O 1
ATOM 572 N N . ALA A 1 85 ? -2.024 -6.339 -12.193 1.00 98.12 85 ALA A N 1
ATOM 573 C CA . ALA A 1 85 ? -3.337 -6.986 -12.200 1.00 98.12 85 ALA A CA 1
ATOM 574 C C . ALA A 1 85 ? -4.017 -7.046 -10.815 1.00 98.12 85 ALA A C 1
ATOM 576 O O . ALA A 1 85 ? -5.238 -7.188 -10.726 1.00 98.12 85 ALA A O 1
ATOM 577 N N . SER A 1 86 ? -3.246 -6.941 -9.731 1.00 98.06 86 SER A N 1
ATOM 578 C CA . SER A 1 86 ? -3.746 -6.983 -8.353 1.00 98.06 86 SER A CA 1
ATOM 579 C C . SER A 1 86 ? -4.058 -5.598 -7.776 1.00 98.06 86 SER A C 1
ATOM 581 O O . SER A 1 86 ? -4.813 -5.515 -6.806 1.00 98.06 86 SER A O 1
ATOM 583 N N . VAL A 1 87 ? -3.543 -4.511 -8.367 1.00 98.25 87 VAL A N 1
ATOM 584 C CA . VAL A 1 87 ? -3.642 -3.147 -7.805 1.00 98.25 87 VAL A CA 1
ATOM 585 C C . VAL A 1 87 ? -5.091 -2.718 -7.561 1.00 98.25 87 VAL A C 1
ATOM 587 O O . VAL A 1 87 ? -5.391 -2.162 -6.508 1.00 98.25 87 VAL A O 1
ATOM 590 N N . SER A 1 88 ? -6.024 -3.039 -8.461 1.00 98.12 88 SER A N 1
ATOM 591 C CA . SER A 1 88 ? -7.444 -2.689 -8.280 1.00 98.12 88 SER A CA 1
ATOM 592 C C . SER A 1 88 ? -8.086 -3.390 -7.075 1.00 98.12 88 SER A C 1
ATOM 594 O O . SER A 1 88 ? -8.891 -2.800 -6.354 1.00 98.12 88 SER A O 1
ATOM 596 N N . LYS A 1 89 ? -7.695 -4.639 -6.795 1.00 98.25 89 LYS A N 1
ATOM 597 C CA . LYS A 1 89 ? -8.154 -5.381 -5.610 1.00 98.25 89 LYS A CA 1
ATOM 598 C C . LYS A 1 89 ? -7.575 -4.777 -4.330 1.00 98.25 89 LYS A C 1
ATOM 600 O O . LYS A 1 89 ? -8.290 -4.680 -3.334 1.00 98.25 89 LYS A O 1
ATOM 605 N N . ILE A 1 90 ? -6.320 -4.328 -4.376 1.00 98.56 90 ILE A N 1
ATOM 606 C CA . ILE A 1 90 ? -5.666 -3.625 -3.264 1.00 98.56 90 ILE A CA 1
ATOM 607 C C . ILE A 1 90 ? -6.360 -2.284 -3.004 1.00 98.56 90 ILE A C 1
ATOM 609 O O . ILE A 1 90 ? -6.668 -1.987 -1.855 1.00 98.56 90 ILE A O 1
ATOM 613 N N . ALA A 1 91 ? -6.694 -1.514 -4.043 1.00 98.69 91 ALA A N 1
ATOM 614 C CA . ALA A 1 91 ? -7.440 -0.261 -3.906 1.00 98.69 91 ALA A CA 1
ATOM 615 C C . ALA A 1 91 ? -8.815 -0.474 -3.245 1.00 98.69 91 ALA A C 1
ATOM 617 O O . ALA A 1 91 ? -9.207 0.280 -2.353 1.00 98.69 91 ALA A O 1
ATOM 618 N N . ASN A 1 92 ? -9.517 -1.555 -3.598 1.00 98.50 92 ASN A N 1
ATOM 619 C CA . ASN A 1 92 ? -10.772 -1.925 -2.940 1.00 98.50 92 ASN A CA 1
ATOM 620 C C . ASN A 1 92 ? -10.577 -2.293 -1.459 1.00 98.50 92 ASN A C 1
ATOM 622 O O . ASN A 1 92 ? -11.400 -1.916 -0.622 1.00 98.50 92 ASN A O 1
ATOM 626 N N . LEU A 1 93 ? -9.502 -3.011 -1.116 1.00 98.00 93 LEU A N 1
ATOM 627 C CA . LEU A 1 93 ? -9.166 -3.319 0.277 1.00 98.00 93 LEU A CA 1
ATOM 628 C C . LEU A 1 93 ? -8.803 -2.052 1.063 1.00 98.00 93 LEU A C 1
ATOM 630 O O . LEU A 1 93 ? -9.283 -1.869 2.180 1.00 98.00 93 LEU A O 1
ATOM 634 N N . LEU A 1 94 ? -8.024 -1.154 0.458 1.00 98.75 94 LEU A N 1
ATOM 635 C CA . LEU A 1 94 ? -7.672 0.146 1.023 1.00 98.75 94 LEU A CA 1
ATOM 636 C C . LEU A 1 94 ? -8.919 0.972 1.330 1.00 98.75 94 LEU A C 1
ATOM 638 O O . LEU A 1 94 ? -9.041 1.512 2.429 1.00 98.75 94 LEU A O 1
ATOM 642 N N . LYS A 1 95 ? -9.878 1.019 0.399 1.00 98.50 95 LYS A N 1
ATOM 643 C CA . LYS A 1 95 ? -11.154 1.697 0.632 1.00 98.50 95 LYS A CA 1
ATOM 644 C C . LYS A 1 95 ? -11.881 1.111 1.846 1.00 98.50 95 LYS A C 1
ATOM 646 O O . LYS A 1 95 ? -12.260 1.864 2.735 1.00 98.50 95 LYS A O 1
ATOM 651 N N . LYS A 1 96 ? -12.021 -0.218 1.921 1.00 97.56 96 LYS A N 1
ATOM 652 C CA . LYS A 1 96 ? -12.670 -0.893 3.060 1.00 97.56 96 LYS A CA 1
ATOM 653 C C . LYS A 1 96 ? -11.975 -0.588 4.388 1.00 97.56 96 LYS A C 1
ATOM 655 O O . LYS A 1 96 ? -12.656 -0.328 5.373 1.00 97.56 96 LYS A O 1
ATOM 660 N N . ALA A 1 97 ? -10.641 -0.587 4.411 1.00 97.62 97 ALA A N 1
ATOM 661 C CA . ALA A 1 97 ? -9.869 -0.250 5.603 1.00 97.62 97 ALA A CA 1
ATOM 662 C C . ALA A 1 97 ? -10.140 1.192 6.058 1.00 97.62 97 ALA A C 1
ATOM 664 O O . ALA A 1 97 ? -10.444 1.417 7.228 1.00 97.62 97 ALA A O 1
ATOM 665 N N . ARG A 1 98 ? -10.118 2.159 5.131 1.00 98.00 98 ARG A N 1
ATOM 666 C CA . ARG A 1 98 ? -10.406 3.567 5.444 1.00 98.00 98 ARG A CA 1
ATOM 667 C C . ARG A 1 98 ? -11.852 3.780 5.902 1.00 98.00 98 ARG A C 1
ATOM 669 O O . ARG A 1 98 ? -12.066 4.468 6.899 1.00 98.00 98 ARG A O 1
ATOM 676 N N . ASP A 1 99 ? -12.824 3.159 5.230 1.00 97.81 99 ASP A N 1
ATOM 677 C CA . ASP A 1 99 ? -14.243 3.208 5.614 1.00 97.81 99 ASP A CA 1
ATOM 678 C C . ASP A 1 99 ? -14.446 2.654 7.039 1.00 97.81 99 ASP A C 1
ATOM 680 O O . ASP A 1 99 ? -15.186 3.229 7.837 1.00 97.81 99 ASP A O 1
ATOM 684 N N . ALA A 1 100 ? -13.731 1.578 7.381 1.00 97.19 100 ALA A N 1
ATOM 685 C CA . ALA A 1 100 ? -13.743 0.955 8.702 1.00 97.19 100 ALA A CA 1
ATOM 686 C C . ALA A 1 100 ? -12.833 1.649 9.734 1.00 97.19 100 ALA A C 1
ATOM 688 O O . ALA A 1 100 ? -12.724 1.160 10.854 1.00 97.19 100 ALA A O 1
ATOM 689 N N . LYS A 1 101 ? -12.182 2.772 9.392 1.00 96.31 101 LYS A N 1
ATOM 690 C CA . LYS A 1 101 ? -11.248 3.502 10.276 1.00 96.31 101 LYS A CA 1
ATOM 691 C C . LYS A 1 101 ? -10.056 2.654 10.757 1.00 96.31 101 LYS A C 1
ATOM 693 O O . LYS A 1 101 ? -9.500 2.913 11.821 1.00 96.31 101 LYS A O 1
ATOM 698 N N . VAL A 1 102 ? -9.656 1.659 9.970 1.00 97.75 102 VAL A N 1
ATOM 699 C CA . VAL A 1 102 ? -8.429 0.882 10.182 1.00 97.75 102 VAL A CA 1
ATOM 700 C C . VAL A 1 102 ? -7.222 1.759 9.850 1.00 97.75 102 VAL A C 1
ATOM 702 O O . VAL A 1 102 ? -7.231 2.483 8.853 1.00 97.75 102 VAL A O 1
ATOM 705 N N . THR A 1 103 ? -6.168 1.677 10.662 1.00 97.19 103 THR A N 1
ATOM 706 C CA . THR A 1 103 ? -4.905 2.380 10.403 1.00 97.19 103 THR A CA 1
ATOM 707 C C . THR A 1 103 ? -4.306 1.910 9.081 1.00 97.19 103 THR A C 1
ATOM 709 O O . THR A 1 103 ? -4.115 0.712 8.887 1.00 97.19 103 THR A O 1
ATOM 712 N N . VAL A 1 104 ? -3.974 2.836 8.183 1.00 98.44 104 VAL A N 1
ATOM 713 C CA . VAL A 1 104 ? -3.273 2.526 6.931 1.00 98.44 104 VAL A CA 1
ATOM 714 C C . VAL A 1 104 ? -1.813 2.931 7.073 1.00 98.44 104 VAL A C 1
ATOM 716 O O . VAL A 1 104 ? -1.520 4.053 7.468 1.00 98.44 104 VAL A O 1
ATOM 719 N N . ILE A 1 105 ? -0.902 2.018 6.757 1.00 98.38 105 ILE A N 1
ATOM 720 C CA . ILE A 1 105 ? 0.547 2.219 6.798 1.00 98.38 105 ILE A CA 1
ATOM 721 C C . ILE A 1 105 ? 1.087 1.898 5.410 1.00 98.38 105 ILE A C 1
ATOM 723 O O . ILE A 1 105 ? 0.652 0.936 4.780 1.00 98.38 105 ILE A O 1
ATOM 727 N N . TYR A 1 106 ? 2.044 2.677 4.931 1.00 98.12 106 TYR A N 1
ATOM 728 C CA . TYR A 1 106 ? 2.733 2.412 3.674 1.00 98.12 106 TYR A CA 1
ATOM 729 C C . TYR A 1 106 ? 4.140 1.906 3.936 1.00 98.12 106 TYR A C 1
ATOM 731 O O . TYR A 1 106 ? 4.775 2.270 4.928 1.00 98.12 106 TYR A O 1
ATOM 739 N N . SER A 1 107 ? 4.658 1.101 3.015 1.00 96.25 107 SER A N 1
ATOM 740 C CA . SER A 1 107 ? 6.090 0.862 2.948 1.00 96.25 107 SER A CA 1
ATOM 741 C C . SER A 1 107 ? 6.685 1.319 1.633 1.00 96.25 107 SER A C 1
ATOM 743 O O . SER A 1 107 ? 6.023 1.340 0.593 1.00 96.25 107 SER A O 1
ATOM 745 N N . LEU A 1 108 ? 7.973 1.632 1.697 1.00 94.75 108 LEU A N 1
ATOM 746 C CA . LEU A 1 108 ? 8.799 1.872 0.530 1.00 94.75 108 LEU A CA 1
ATOM 747 C C . LEU A 1 108 ? 10.022 0.958 0.555 1.00 94.75 108 LEU A C 1
ATOM 749 O O . LEU A 1 108 ? 10.552 0.579 1.608 1.00 94.75 108 LEU A O 1
ATOM 753 N N . THR A 1 109 ? 10.493 0.626 -0.641 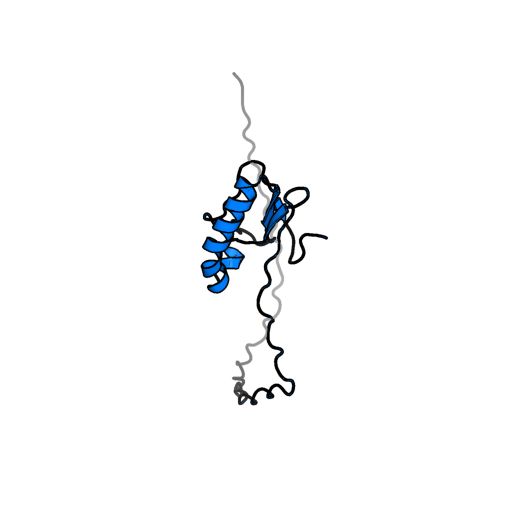1.00 90.62 109 THR A N 1
ATOM 754 C CA . THR A 1 109 ? 11.835 0.079 -0.828 1.00 90.62 109 THR A CA 1
ATOM 755 C C . THR A 1 109 ? 12.858 1.213 -0.782 1.00 90.62 109 THR A C 1
ATOM 757 O O . THR A 1 109 ? 12.522 2.386 -0.932 1.00 90.62 109 THR A O 1
ATOM 760 N N . THR A 1 110 ? 14.134 0.872 -0.633 1.00 89.88 110 THR A N 1
ATOM 761 C CA . THR A 1 110 ? 15.237 1.842 -0.720 1.00 89.88 110 THR A CA 1
ATOM 762 C C . THR A 1 110 ? 15.610 2.202 -2.167 1.00 89.88 110 THR A C 1
ATOM 764 O O . THR A 1 110 ? 16.648 2.822 -2.389 1.00 89.88 110 THR A O 1
ATOM 767 N N . ALA A 1 111 ? 14.831 1.768 -3.166 1.00 87.88 111 ALA A N 1
ATOM 768 C CA . ALA A 1 111 ? 15.120 2.034 -4.570 1.00 87.88 111 ALA A CA 1
ATOM 769 C C . ALA A 1 111 ? 14.864 3.511 -4.911 1.00 87.88 111 ALA A C 1
ATOM 771 O O . ALA A 1 111 ? 13.791 4.054 -4.638 1.00 87.88 111 ALA A O 1
ATOM 772 N N . ALA A 1 112 ? 15.850 4.157 -5.536 1.00 87.12 112 ALA A N 1
ATOM 773 C CA . ALA A 1 112 ? 15.736 5.549 -5.957 1.00 87.12 112 ALA A CA 1
ATOM 774 C C . ALA A 1 112 ? 14.587 5.729 -6.965 1.00 87.12 112 ALA A C 1
ATOM 776 O O . ALA A 1 112 ? 14.408 4.911 -7.865 1.00 87.12 112 ALA A O 1
ATOM 777 N N . GLY A 1 113 ? 13.805 6.802 -6.810 1.00 86.56 113 GLY A N 1
ATOM 778 C CA . GLY A 1 113 ? 12.681 7.109 -7.705 1.00 86.56 113 GLY A CA 1
ATOM 779 C C . GLY A 1 113 ? 11.467 6.178 -7.570 1.00 86.56 113 GLY A C 1
ATOM 780 O O . GLY A 1 113 ? 10.553 6.253 -8.390 1.00 86.56 113 GLY A O 1
ATOM 781 N N . SER A 1 114 ? 11.438 5.312 -6.552 1.00 92.56 114 SER A N 1
ATOM 782 C CA . SER A 1 114 ? 10.284 4.464 -6.253 1.00 92.56 114 SER A CA 1
ATOM 783 C C . SER A 1 114 ? 9.124 5.308 -5.717 1.00 92.56 114 SER A C 1
ATOM 785 O O . SER A 1 114 ? 9.216 5.886 -4.635 1.00 92.56 114 SER A O 1
ATOM 787 N N . VAL A 1 115 ? 8.013 5.340 -6.451 1.00 95.12 115 VAL A N 1
ATOM 788 C CA . VAL A 1 115 ? 6.793 6.086 -6.110 1.00 95.12 115 VAL A CA 1
ATOM 789 C C . VAL A 1 115 ? 5.626 5.115 -5.978 1.00 95.12 115 VAL A C 1
ATOM 791 O O . VAL A 1 115 ? 5.460 4.223 -6.813 1.00 95.12 115 VAL A O 1
ATOM 794 N N . VAL A 1 116 ? 4.810 5.285 -4.935 1.00 97.38 116 VAL A N 1
ATOM 795 C CA . VAL A 1 116 ? 3.575 4.508 -4.741 1.00 97.38 116 VAL A CA 1
ATOM 796 C C . VAL A 1 116 ? 2.653 4.689 -5.947 1.00 97.38 116 VAL A C 1
ATOM 798 O O . VAL A 1 116 ? 2.487 5.797 -6.456 1.00 97.38 116 VAL A O 1
ATOM 801 N N . ARG A 1 117 ? 2.055 3.593 -6.417 1.00 97.56 117 ARG A N 1
ATOM 802 C CA . ARG A 1 117 ? 1.118 3.611 -7.547 1.00 97.56 117 ARG A CA 1
ATOM 803 C C . ARG A 1 117 ? -0.081 4.515 -7.222 1.00 97.56 117 ARG A C 1
ATOM 805 O O . ARG A 1 117 ? -0.595 4.505 -6.104 1.00 97.56 117 ARG A O 1
ATOM 812 N N . THR A 1 118 ? -0.520 5.307 -8.196 1.00 97.50 118 THR A N 1
ATOM 813 C CA . THR A 1 118 ? -1.520 6.373 -8.006 1.00 97.50 118 THR A CA 1
ATOM 814 C C . THR A 1 118 ? -2.878 5.843 -7.557 1.00 97.50 118 THR A C 1
ATOM 816 O O . THR A 1 118 ? -3.581 6.502 -6.796 1.00 97.50 118 THR A O 1
ATOM 819 N N . GLU A 1 119 ? -3.225 4.628 -7.968 1.00 97.62 119 GLU A N 1
ATOM 820 C CA . GLU A 1 119 ? -4.468 3.937 -7.625 1.00 97.62 119 GLU A CA 1
ATOM 821 C C . GLU A 1 119 ? -4.579 3.615 -6.126 1.00 97.62 119 GLU A C 1
ATOM 823 O O . GLU A 1 119 ? -5.675 3.379 -5.619 1.00 97.62 119 GLU A O 1
ATOM 828 N N . VAL A 1 120 ? -3.448 3.603 -5.414 1.00 98.19 120 VAL A N 1
ATOM 829 C CA . VAL A 1 120 ? -3.360 3.358 -3.969 1.00 98.19 120 VAL A CA 1
ATOM 830 C C . VAL A 1 120 ? -2.576 4.463 -3.261 1.00 98.19 120 VAL A C 1
ATOM 832 O O . VAL A 1 120 ? -1.977 4.213 -2.217 1.00 98.19 120 VAL A O 1
ATOM 835 N N . ALA A 1 121 ? -2.561 5.679 -3.817 1.00 97.44 121 ALA A N 1
ATOM 836 C CA . ALA A 1 121 ? -1.763 6.787 -3.301 1.00 97.44 121 ALA A CA 1
ATOM 837 C C . ALA A 1 121 ? -2.009 7.044 -1.793 1.00 97.44 121 ALA A C 1
ATOM 839 O O . ALA A 1 121 ? -3.164 7.002 -1.350 1.00 97.44 121 ALA A O 1
ATOM 840 N N . PRO A 1 122 ? -0.951 7.327 -1.006 1.00 97.81 122 PRO A N 1
ATOM 841 C CA . PRO A 1 122 ? -1.096 7.711 0.395 1.00 97.81 122 PRO A CA 1
ATOM 842 C C . PRO A 1 122 ? -1.924 8.990 0.552 1.00 97.81 122 PRO A C 1
ATOM 844 O O . PRO A 1 122 ? -1.858 9.900 -0.276 1.00 97.81 122 PRO A O 1
ATOM 847 N N . GLN A 1 123 ? -2.677 9.079 1.644 1.00 97.31 123 GLN A N 1
ATOM 848 C CA . GLN A 1 123 ? -3.307 10.307 2.116 1.00 97.31 123 GLN A CA 1
ATOM 849 C C . GLN A 1 123 ? -2.381 11.046 3.091 1.00 97.31 123 GLN A C 1
ATOM 851 O O . GLN A 1 123 ? -1.459 10.476 3.674 1.00 97.31 123 GLN A O 1
ATOM 856 N N . SER A 1 124 ? -2.648 12.339 3.292 1.00 96.38 124 SER A N 1
ATOM 857 C CA . SER A 1 124 ? -1.935 13.135 4.293 1.00 96.38 124 SER A CA 1
ATOM 858 C C . SER A 1 124 ? -2.065 12.500 5.679 1.00 96.38 124 SER A C 1
ATOM 860 O O . SER A 1 124 ? -3.176 12.283 6.158 1.00 96.38 124 SER A O 1
ATOM 862 N N . GLY A 1 125 ? -0.927 12.259 6.330 1.00 95.38 125 GLY A N 1
ATOM 863 C CA . GLY A 1 125 ? -0.862 11.662 7.664 1.00 95.38 125 GLY A CA 1
ATOM 864 C C . GLY A 1 125 ? -0.727 10.140 7.684 1.00 95.38 125 GLY A C 1
ATOM 865 O O . GLY A 1 125 ? -0.524 9.593 8.765 1.00 95.38 125 GLY A O 1
ATOM 866 N N . ASP A 1 126 ? -0.778 9.456 6.535 1.00 97.69 126 ASP A N 1
ATOM 867 C CA . ASP A 1 126 ? -0.493 8.022 6.503 1.00 97.69 126 ASP A CA 1
ATOM 868 C C . ASP A 1 126 ? 1.003 7.775 6.817 1.00 97.69 126 ASP A C 1
ATOM 870 O O . ASP A 1 126 ? 1.878 8.295 6.111 1.00 97.69 126 ASP A O 1
ATOM 874 N N . PRO A 1 127 ? 1.340 6.996 7.861 1.00 97.38 127 PRO A N 1
ATOM 875 C CA . PRO A 1 127 ? 2.725 6.676 8.191 1.00 97.38 127 PRO A CA 1
ATOM 876 C C . PRO A 1 127 ? 3.386 5.838 7.094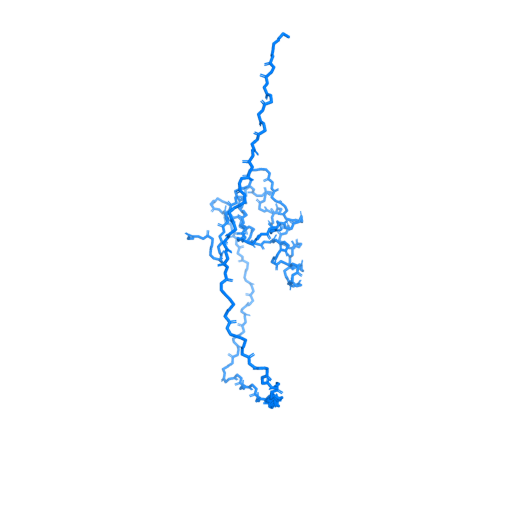 1.00 97.38 127 PRO A C 1
ATOM 878 O O . PRO A 1 127 ? 2.752 4.994 6.458 1.00 97.38 127 PRO A O 1
ATOM 881 N N . THR A 1 128 ? 4.690 6.046 6.904 1.00 96.50 12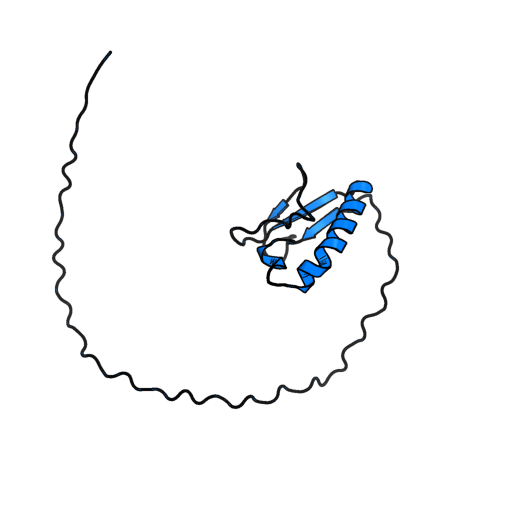8 THR A N 1
ATOM 882 C CA . THR A 1 128 ? 5.503 5.307 5.931 1.00 96.50 128 THR A CA 1
ATOM 883 C C . THR A 1 128 ? 6.741 4.712 6.593 1.00 96.50 128 THR A C 1
ATOM 885 O O . THR A 1 128 ? 7.427 5.398 7.349 1.00 96.50 128 THR A O 1
ATOM 888 N N . VAL A 1 129 ? 7.049 3.456 6.268 1.00 95.69 129 VAL A N 1
ATOM 889 C CA . VAL A 1 129 ? 8.273 2.762 6.690 1.00 95.69 129 VAL A CA 1
ATOM 890 C C . VAL A 1 129 ? 9.110 2.401 5.464 1.00 95.69 129 VAL A C 1
ATOM 892 O O . VAL A 1 129 ? 8.655 1.688 4.571 1.00 95.69 129 VAL A O 1
ATOM 895 N N . THR A 1 130 ? 10.356 2.865 5.418 1.00 94.56 130 THR A N 1
ATOM 896 C CA . THR A 1 130 ? 11.284 2.542 4.326 1.00 94.56 130 THR A CA 1
ATOM 897 C C . THR A 1 130 ? 12.282 1.494 4.791 1.00 94.56 130 THR A C 1
ATOM 899 O O . THR A 1 130 ? 12.938 1.677 5.811 1.00 94.56 130 THR A O 1
ATOM 902 N N . GLY A 1 131 ? 12.434 0.412 4.030 1.00 91.69 131 GLY A N 1
ATOM 903 C CA . GLY A 1 131 ? 13.317 -0.691 4.409 1.00 91.69 131 GLY A CA 1
ATOM 904 C C . GLY A 1 131 ? 13.536 -1.706 3.292 1.00 91.69 131 GLY A C 1
ATOM 905 O O . GLY A 1 131 ? 13.095 -1.512 2.154 1.00 91.69 131 GLY A O 1
ATOM 906 N N . ARG A 1 132 ? 14.222 -2.807 3.620 1.00 89.88 132 ARG A N 1
ATOM 907 C CA . ARG A 1 132 ? 14.411 -3.957 2.713 1.00 89.88 132 ARG A CA 1
ATOM 908 C C . ARG A 1 132 ? 13.146 -4.831 2.695 1.00 89.88 132 ARG A C 1
ATOM 910 O O . ARG A 1 132 ? 12.053 -4.300 2.837 1.00 89.88 132 ARG A O 1
ATOM 917 N N . ALA A 1 133 ? 13.270 -6.131 2.418 1.00 88.94 133 ALA A N 1
ATOM 918 C CA . ALA A 1 133 ? 12.121 -7.026 2.268 1.00 88.94 133 ALA A CA 1
ATOM 919 C C . ALA A 1 133 ? 11.280 -7.118 3.550 1.00 88.94 133 ALA A C 1
ATOM 921 O O . ALA A 1 133 ? 10.056 -7.114 3.483 1.00 88.94 133 ALA A O 1
ATOM 922 N N . ASP A 1 134 ? 11.946 -7.154 4.702 1.00 91.88 134 ASP A N 1
ATOM 923 C CA . ASP A 1 134 ? 11.289 -7.092 5.997 1.00 91.88 134 ASP A CA 1
ATOM 924 C C . ASP A 1 134 ? 11.122 -5.631 6.441 1.00 91.88 134 ASP A C 1
ATOM 926 O O . ASP A 1 134 ? 12.062 -4.840 6.334 1.00 91.88 134 ASP A O 1
ATOM 930 N N . LYS A 1 135 ? 9.915 -5.270 6.890 1.00 91.50 135 LYS A N 1
ATOM 931 C CA . LYS A 1 135 ? 9.559 -3.917 7.355 1.00 91.50 135 LYS A CA 1
ATOM 932 C C . LYS A 1 135 ? 9.392 -3.838 8.876 1.00 91.50 135 LYS A C 1
ATOM 934 O O . LYS A 1 135 ? 8.945 -2.806 9.372 1.00 91.50 135 LYS A O 1
ATOM 939 N N . PHE A 1 136 ? 9.706 -4.916 9.596 1.00 92.75 136 PHE A N 1
ATOM 940 C CA . PHE A 1 136 ? 9.509 -5.038 11.042 1.00 92.75 136 PHE A CA 1
ATOM 941 C C . PHE A 1 136 ? 10.818 -5.045 11.853 1.00 92.75 136 PHE A C 1
ATOM 943 O O . PHE A 1 136 ? 10.754 -5.092 13.081 1.00 92.75 136 PHE A O 1
ATOM 950 N N . PHE A 1 137 ? 11.978 -4.973 11.191 1.00 80.12 137 PHE A N 1
ATOM 951 C CA . PHE A 1 137 ? 13.317 -4.911 11.794 1.00 80.12 137 PHE A CA 1
ATOM 952 C C . PHE A 1 137 ? 14.065 -3.666 11.315 1.00 80.12 137 PHE A C 1
ATOM 954 O O . PHE A 1 137 ? 14.855 -3.125 12.119 1.00 80.12 137 PHE A O 1
#

Radius of gyration: 30.44 Å; chains: 1; bounding box: 72×90×48 Å

Secondary structure (DSSP, 8-state):
--------------------PPPPP--------------PPPPPP-SPPPPPPPPPP-PPPSTT-EEEE-S-BHHHHTT-HHHHHHHHHHHHHHHHHHHTTPEEEEEE-S-TT--B-GGGPPPTT--EEE-SS-S--

Sequence (137 aa):
MRLISLLAALVLIASCTATPAASPSPSAPATVAISTPTPSPAPSATSPIPTIPAPVAVEVPVKGAALLILDITNAVCDPRPSCVASVSKIANLLKKARDAKVTVIYSLTTAAGSVVRTEVAPQSGDPTVTGRADKFF

pLDDT: mean 81.83, std 19.95, range [37.56, 98.75]

Foldseek 3Di:
DDDDDDDDDDDDDDDDDDDDDDDDDDDDDDPDPDDDDDDDDDDDDPDDDDDDDDDDDDDDPLVPAAAEAEAQWCVPPVVPVVSVVCLLVVLVVLVVCVVSVRQYAYEHEPDPPTDHDPSNHDDPPRHYAYDHPDRPD